Protein AF-A0A943H0T1-F1 (afdb_monomer_lite)

Sequence (71 aa):
MIIQTYNQSQIYNTYKERDQELQEMSEAESERTNEIEELKEKVNTDEYIEEIAIEKLGLVPKDEIIFEEEN

Secondary structure (DSSP, 8-state):
-HHHHHHHHHHHHHHHHHHHHHHHHHHHHHHHHHHHHHHHHHHTSHHHHHHHHHHHH----TT--------

Radius of gyration: 28.41 Å; chains: 1; bounding box: 57×13×86 Å

Foldseek 3Di:
DVVVVVVVVVVVVVVVVVVVVVVVVVVVVVVVVVVVVVVVVVCPDPVNVVVCCCVPVVDDDPPDDDDDDDD

pLDDT: mean 85.11, std 10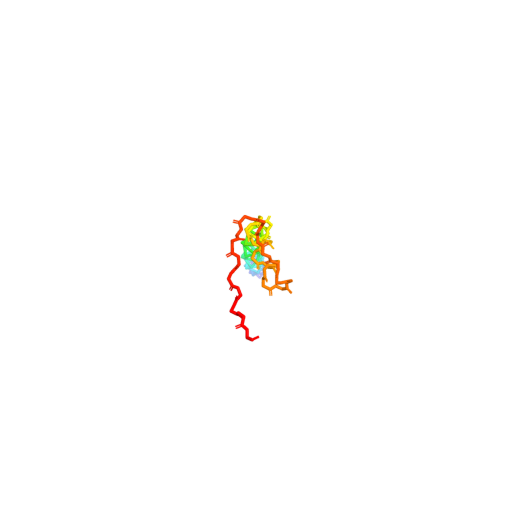.59, range [53.41, 97.69]

Structure (mmCIF, N/CA/C/O backbone):
data_AF-A0A943H0T1-F1
#
_entry.id   AF-A0A943H0T1-F1
#
loop_
_atom_site.group_PDB
_atom_site.id
_atom_site.type_symbol
_atom_site.label_atom_id
_atom_site.label_alt_id
_atom_site.label_comp_id
_atom_site.label_asym_id
_atom_site.label_entity_id
_atom_site.label_seq_id
_atom_site.pdbx_PDB_ins_code
_atom_site.Cartn_x
_atom_site.Cartn_y
_atom_site.Cartn_z
_atom_site.occupancy
_atom_site.B_iso_or_equiv
_atom_site.auth_seq_id
_atom_site.auth_comp_id
_atom_site.auth_asym_id
_atom_site.auth_atom_id
_atom_site.pdbx_PDB_model_num
ATOM 1 N N . MET A 1 1 ? 29.888 1.394 -36.404 1.00 62.84 1 MET A N 1
ATOM 2 C CA . MET A 1 1 ? 28.466 0.986 -36.403 1.00 62.84 1 MET A CA 1
ATOM 3 C C . MET A 1 1 ? 28.178 -0.103 -35.363 1.00 62.84 1 MET A C 1
ATOM 5 O O . MET A 1 1 ? 27.359 0.151 -34.501 1.00 62.84 1 MET A O 1
ATOM 9 N N . ILE A 1 2 ? 28.909 -1.229 -35.329 1.00 72.94 2 ILE A N 1
ATOM 10 C CA . ILE A 1 2 ? 28.672 -2.339 -34.369 1.00 72.94 2 ILE A CA 1
ATOM 11 C C . ILE A 1 2 ? 28.769 -1.915 -32.885 1.00 72.94 2 ILE A C 1
ATOM 13 O O . ILE A 1 2 ? 27.883 -2.224 -32.096 1.00 72.94 2 ILE A O 1
ATOM 17 N N . ILE A 1 3 ? 29.800 -1.148 -32.508 1.00 74.81 3 ILE A N 1
ATOM 18 C CA . ILE A 1 3 ? 30.013 -0.697 -31.113 1.00 74.81 3 ILE A CA 1
ATOM 19 C C . ILE A 1 3 ? 28.875 0.215 -30.623 1.00 74.81 3 ILE A C 1
ATOM 21 O O . ILE A 1 3 ? 28.440 0.127 -29.478 1.00 74.81 3 ILE A O 1
ATOM 25 N N . GLN A 1 4 ? 28.357 1.077 -31.500 1.00 73.75 4 GLN A N 1
ATOM 26 C CA . GLN A 1 4 ? 27.293 2.019 -31.152 1.00 73.75 4 GLN A CA 1
ATOM 27 C C . GLN A 1 4 ? 25.959 1.299 -30.922 1.00 73.75 4 GLN A C 1
ATOM 29 O O . GLN A 1 4 ? 25.211 1.665 -30.018 1.00 73.75 4 GLN A O 1
ATOM 34 N N . THR A 1 5 ? 25.664 0.262 -31.710 1.00 76.25 5 THR A N 1
ATOM 35 C CA . THR A 1 5 ? 24.470 -0.577 -31.528 1.00 76.25 5 THR A CA 1
ATOM 36 C C . THR A 1 5 ? 24.560 -1.409 -30.249 1.00 76.25 5 THR A C 1
ATOM 38 O O . THR A 1 5 ? 23.574 -1.525 -29.529 1.00 76.25 5 THR A O 1
ATOM 41 N N . TYR A 1 6 ? 25.750 -1.920 -29.915 1.00 83.31 6 TYR A N 1
ATOM 42 C CA . TYR A 1 6 ? 25.975 -2.648 -28.665 1.00 83.31 6 TYR A CA 1
ATOM 43 C C . TYR A 1 6 ? 25.687 -1.777 -27.433 1.00 83.31 6 TYR A C 1
ATOM 45 O O . TYR A 1 6 ? 24.918 -2.184 -26.567 1.00 83.31 6 TYR A O 1
ATOM 53 N N . ASN A 1 7 ? 26.212 -0.546 -27.391 1.00 87.38 7 ASN A N 1
ATOM 54 C CA . ASN A 1 7 ? 25.931 0.382 -26.289 1.00 87.38 7 ASN A CA 1
ATOM 55 C C . ASN A 1 7 ? 24.441 0.729 -26.167 1.00 87.38 7 ASN A C 1
ATOM 57 O O . ASN A 1 7 ? 23.918 0.770 -25.059 1.00 87.38 7 ASN A O 1
ATOM 61 N N . GLN A 1 8 ? 23.740 0.931 -27.286 1.00 85.88 8 GLN A N 1
ATOM 62 C CA . GLN A 1 8 ? 22.292 1.177 -27.264 1.00 85.88 8 GLN A CA 1
ATOM 63 C C . GLN A 1 8 ? 21.514 -0.005 -26.673 1.00 85.88 8 GLN A C 1
ATOM 65 O O . GLN A 1 8 ? 20.596 0.209 -25.889 1.00 85.88 8 GLN A O 1
ATOM 70 N N . SER A 1 9 ? 21.905 -1.243 -26.993 1.00 89.38 9 SER A N 1
ATOM 71 C CA . SER A 1 9 ? 21.273 -2.437 -26.423 1.00 89.38 9 SER A CA 1
ATOM 72 C C . SER A 1 9 ? 21.500 -2.559 -24.915 1.00 89.38 9 SER A C 1
ATOM 74 O O . SER A 1 9 ? 20.583 -2.959 -24.206 1.00 89.38 9 SER A O 1
ATOM 76 N N . GLN A 1 10 ? 22.696 -2.222 -24.423 1.00 91.25 10 GLN A N 1
ATOM 77 C CA . GLN A 1 10 ? 22.992 -2.249 -22.986 1.00 91.25 10 GLN A CA 1
ATOM 78 C C . GLN A 1 10 ? 22.152 -1.215 -22.237 1.00 91.25 10 GLN A C 1
ATOM 80 O O . GLN A 1 10 ? 21.488 -1.546 -21.261 1.00 91.25 10 GLN A O 1
ATOM 85 N N . ILE A 1 11 ? 22.111 0.015 -22.757 1.00 92.25 11 ILE A N 1
ATOM 86 C CA . ILE A 1 11 ? 21.310 1.100 -22.187 1.00 92.25 11 ILE A CA 1
ATOM 87 C C . ILE A 1 11 ? 19.825 0.716 -22.154 1.00 92.25 11 ILE A C 1
ATOM 89 O O . ILE A 1 11 ? 19.173 0.900 -21.131 1.00 92.25 11 ILE A O 1
ATOM 93 N N . TYR A 1 12 ? 19.298 0.139 -23.239 1.00 94.12 12 TYR A N 1
ATOM 94 C CA . TYR A 1 12 ? 17.913 -0.331 -23.291 1.00 94.12 12 TYR A CA 1
ATOM 95 C C . TYR A 1 12 ? 17.603 -1.363 -22.199 1.00 94.12 12 TYR A C 1
ATOM 97 O O . TYR A 1 12 ? 16.592 -1.232 -21.514 1.00 94.12 12 TYR A O 1
ATOM 105 N N . ASN A 1 13 ? 18.481 -2.351 -22.004 1.00 95.56 13 ASN A N 1
ATOM 106 C CA . ASN A 1 13 ? 18.296 -3.360 -20.961 1.00 95.56 13 ASN A CA 1
ATOM 107 C C . ASN A 1 13 ? 18.307 -2.732 -19.562 1.00 95.56 13 ASN A C 1
ATOM 109 O O . ASN A 1 13 ? 17.426 -3.034 -18.767 1.00 95.56 13 ASN A O 1
ATOM 113 N N . THR A 1 14 ? 19.221 -1.795 -19.295 1.00 95.62 14 THR A N 1
ATOM 114 C CA . THR A 1 14 ? 19.260 -1.079 -18.012 1.00 95.62 14 THR A CA 1
ATOM 115 C C . THR A 1 14 ? 17.984 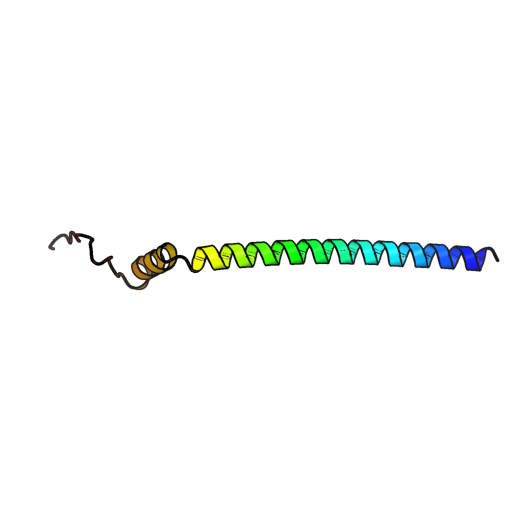-0.278 -17.755 1.00 95.62 14 THR A C 1
ATOM 117 O O . THR A 1 14 ? 17.475 -0.282 -16.640 1.00 95.62 14 THR A O 1
ATOM 120 N N . TYR A 1 15 ? 17.446 0.421 -18.760 1.00 96.25 15 TYR A N 1
ATOM 121 C CA . TYR A 1 15 ? 16.179 1.141 -18.589 1.00 96.25 15 TYR A CA 1
ATOM 122 C C . TYR A 1 15 ? 15.011 0.186 -18.368 1.00 96.25 15 TYR A C 1
ATOM 124 O O . TYR A 1 15 ? 14.188 0.445 -17.500 1.00 96.25 15 TYR A O 1
ATOM 132 N N . LYS A 1 16 ? 14.978 -0.938 -19.087 1.00 97.06 16 LYS A N 1
ATOM 133 C CA . LYS A 1 16 ? 13.953 -1.962 -18.897 1.00 97.06 16 LYS A CA 1
ATOM 134 C C . LYS A 1 16 ? 13.976 -2.539 -17.479 1.00 97.06 16 LYS A C 1
ATOM 136 O O . LYS A 1 16 ? 12.920 -2.658 -16.876 1.00 97.06 16 LYS A O 1
ATOM 141 N N . GLU A 1 17 ? 15.153 -2.866 -16.951 1.00 97.06 17 GLU A N 1
ATOM 142 C CA . GLU A 1 17 ? 15.307 -3.354 -15.573 1.00 97.06 17 GLU A CA 1
ATOM 143 C C . GLU A 1 17 ? 14.812 -2.316 -14.561 1.00 97.06 17 GLU A C 1
ATOM 145 O O . GLU A 1 17 ? 14.009 -2.637 -13.692 1.00 97.06 17 GLU A O 1
ATOM 150 N N . ARG A 1 18 ? 15.201 -1.046 -14.732 1.00 97.06 18 ARG A N 1
ATOM 151 C CA . ARG A 1 18 ? 14.737 0.048 -13.866 1.00 97.06 18 ARG A CA 1
ATOM 152 C C . ARG A 1 18 ? 13.228 0.259 -13.936 1.00 97.06 18 ARG A C 1
ATOM 154 O O . ARG A 1 18 ? 12.616 0.541 -12.914 1.00 97.06 18 ARG A O 1
ATOM 161 N N . ASP A 1 19 ? 12.635 0.151 -15.120 1.00 96.81 19 ASP A N 1
ATOM 162 C CA . ASP A 1 19 ? 11.187 0.276 -15.284 1.00 96.81 19 ASP A CA 1
ATOM 163 C C . ASP A 1 19 ? 10.456 -0.870 -14.572 1.00 96.81 19 ASP A C 1
ATOM 165 O O . ASP A 1 19 ? 9.438 -0.628 -13.929 1.00 96.81 19 ASP A O 1
ATOM 169 N N . GLN A 1 20 ? 10.997 -2.093 -14.625 1.00 97.44 20 GLN A N 1
ATOM 170 C CA . GLN A 1 20 ? 10.450 -3.237 -13.889 1.00 97.44 20 GLN A CA 1
ATOM 171 C C . GLN A 1 20 ? 10.560 -3.040 -12.372 1.00 97.44 20 GLN A C 1
ATOM 173 O O . GLN A 1 20 ? 9.559 -3.187 -11.677 1.00 97.44 20 GLN A O 1
ATOM 178 N N . GLU A 1 21 ? 11.723 -2.621 -11.865 1.00 97.56 21 GLU A N 1
ATOM 179 C CA . GLU A 1 21 ? 11.906 -2.308 -10.438 1.00 97.56 21 GLU A CA 1
ATOM 180 C C . GLU A 1 21 ? 10.924 -1.224 -9.965 1.00 97.56 21 GLU A C 1
ATOM 182 O O . GLU A 1 21 ? 10.310 -1.341 -8.906 1.00 97.56 21 GLU A O 1
ATOM 187 N N . LEU A 1 22 ? 10.735 -0.167 -10.762 1.00 97.69 22 LEU A N 1
ATOM 188 C CA . LEU A 1 22 ? 9.793 0.906 -10.442 1.00 97.69 22 LEU A CA 1
ATOM 189 C C . LEU A 1 22 ? 8.338 0.427 -10.451 1.00 97.69 22 LEU A C 1
ATOM 191 O O . LEU A 1 22 ? 7.552 0.880 -9.618 1.00 97.69 22 LEU A O 1
ATOM 195 N N . GLN A 1 23 ? 7.973 -0.471 -11.370 1.00 97.44 23 GLN A N 1
ATOM 196 C CA . GLN A 1 23 ? 6.644 -1.082 -11.393 1.00 97.44 23 GLN A CA 1
ATOM 197 C C . GLN A 1 23 ? 6.401 -1.926 -10.142 1.00 97.44 23 GLN A C 1
ATOM 199 O O . GLN A 1 23 ? 5.396 -1.711 -9.469 1.00 97.44 23 GLN A O 1
ATOM 204 N N . GLU A 1 24 ? 7.346 -2.791 -9.771 1.00 97.69 24 GLU A N 1
ATOM 205 C CA . GLU A 1 24 ? 7.253 -3.610 -8.555 1.00 97.69 24 GLU A CA 1
ATOM 206 C C . GLU A 1 24 ? 7.121 -2.739 -7.296 1.00 97.69 24 GLU A C 1
ATOM 208 O O . GLU A 1 24 ? 6.259 -2.981 -6.450 1.00 97.69 24 GLU A O 1
ATOM 213 N N . MET A 1 25 ? 7.915 -1.667 -7.191 1.00 97.00 25 MET A N 1
ATOM 214 C CA . MET A 1 25 ? 7.805 -0.710 -6.085 1.00 97.00 25 MET A CA 1
ATOM 215 C C . MET A 1 25 ? 6.444 -0.005 -6.057 1.00 97.00 25 MET A C 1
ATOM 217 O O . MET A 1 25 ? 5.889 0.213 -4.980 1.00 97.00 25 MET A O 1
ATOM 221 N N . SER A 1 26 ? 5.908 0.367 -7.221 1.00 97.00 26 SER A N 1
ATOM 222 C CA . SER A 1 26 ? 4.602 1.021 -7.319 1.00 97.00 26 SER A CA 1
ATOM 223 C C . SER A 1 26 ? 3.463 0.088 -6.910 1.00 97.00 26 SER A C 1
ATOM 225 O O . SER A 1 26 ? 2.522 0.535 -6.256 1.00 97.00 26 SER A O 1
ATOM 227 N N . GLU A 1 27 ? 3.528 -1.184 -7.298 1.00 97.62 27 GLU A N 1
ATOM 228 C CA . GLU A 1 27 ? 2.533 -2.193 -6.929 1.00 97.62 27 GLU A CA 1
ATOM 229 C C . GLU A 1 27 ? 2.566 -2.462 -5.422 1.00 97.62 27 GLU A C 1
ATOM 231 O O . GLU A 1 27 ? 1.524 -2.381 -4.771 1.00 97.62 27 GLU A O 1
ATOM 236 N N . ALA A 1 28 ? 3.758 -2.648 -4.846 1.00 97.06 28 ALA A N 1
ATOM 237 C CA . ALA A 1 28 ? 3.924 -2.837 -3.406 1.00 97.06 28 ALA A CA 1
ATOM 238 C C . ALA A 1 28 ? 3.429 -1.629 -2.590 1.00 97.06 28 ALA A C 1
ATOM 240 O O . ALA A 1 28 ? 2.798 -1.787 -1.545 1.00 97.06 28 ALA A O 1
ATOM 241 N N . GLU A 1 29 ? 3.688 -0.403 -3.056 1.00 96.38 29 GLU A N 1
ATOM 242 C CA . GLU A 1 29 ? 3.192 0.808 -2.394 1.00 96.38 29 GLU A CA 1
ATOM 243 C C . GLU A 1 29 ? 1.663 0.932 -2.504 1.00 96.38 29 GLU A C 1
ATOM 245 O O . GLU A 1 29 ? 1.006 1.348 -1.546 1.00 96.38 29 GLU A O 1
ATOM 250 N N . SER A 1 30 ? 1.083 0.540 -3.643 1.00 96.81 30 SER A N 1
ATOM 251 C CA . SER A 1 30 ? -0.371 0.495 -3.816 1.00 96.81 30 SER A CA 1
ATOM 252 C C . SER A 1 30 ? -1.022 -0.526 -2.881 1.00 96.81 30 SER A C 1
ATOM 254 O O . SER A 1 30 ? -2.047 -0.215 -2.279 1.00 96.81 30 SER A O 1
ATOM 256 N N . GLU A 1 31 ? -0.439 -1.717 -2.736 1.00 97.25 31 GLU A N 1
ATOM 257 C CA . GLU A 1 31 ? -0.924 -2.749 -1.813 1.00 97.25 31 GLU A CA 1
ATOM 258 C C .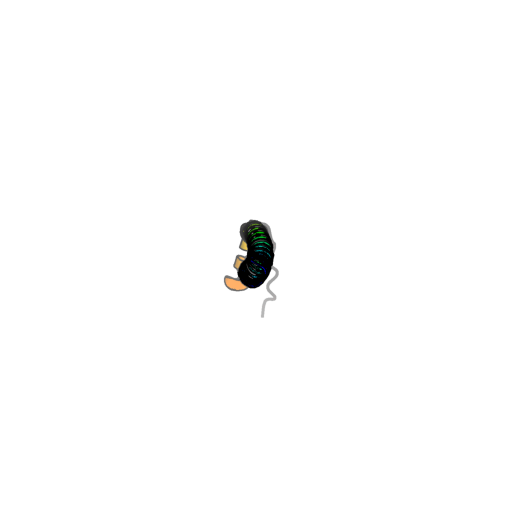 GLU A 1 31 ? -0.852 -2.258 -0.363 1.00 97.25 31 GLU A C 1
ATOM 260 O O . GLU A 1 31 ? -1.865 -2.248 0.334 1.00 97.25 31 GLU A O 1
ATOM 265 N N . ARG A 1 32 ? 0.295 -1.702 0.051 1.00 96.88 32 ARG A N 1
ATOM 266 C CA . ARG A 1 32 ? 0.460 -1.129 1.395 1.00 96.88 32 ARG A CA 1
ATOM 267 C C . ARG A 1 32 ? -0.525 0.008 1.673 1.00 96.88 32 ARG A C 1
ATOM 269 O O . ARG A 1 32 ? -0.985 0.167 2.801 1.00 96.88 32 ARG A O 1
ATOM 276 N N . THR A 1 33 ? -0.850 0.814 0.663 1.00 96.62 33 THR A N 1
ATOM 277 C CA . THR A 1 33 ? -1.848 1.884 0.798 1.00 96.62 33 THR A CA 1
ATOM 278 C C . THR A 1 33 ? -3.242 1.308 1.034 1.00 96.62 33 THR A C 1
ATOM 280 O O . THR A 1 33 ? -3.944 1.791 1.920 1.00 96.62 33 THR A O 1
ATOM 283 N N . ASN A 1 34 ? -3.623 0.255 0.306 1.00 95.25 34 ASN A N 1
ATOM 284 C CA . ASN A 1 34 ? -4.907 -0.417 0.504 1.00 95.25 34 ASN A CA 1
ATOM 285 C C . ASN A 1 34 ? -5.005 -1.041 1.904 1.00 95.25 34 ASN A C 1
ATOM 287 O O . ASN A 1 34 ? -5.994 -0.814 2.594 1.00 95.25 34 ASN A O 1
ATOM 291 N N . GLU A 1 35 ? -3.959 -1.735 2.368 1.00 94.44 35 GLU A N 1
ATOM 292 C CA . GLU A 1 35 ? -3.913 -2.298 3.726 1.00 94.44 35 GLU A CA 1
ATOM 293 C C . GLU A 1 35 ? -4.088 -1.218 4.806 1.00 94.44 35 GLU A C 1
ATOM 295 O O . GLU A 1 35 ? -4.785 -1.422 5.800 1.00 94.44 35 GLU A O 1
ATOM 300 N N . ILE A 1 36 ? -3.474 -0.044 4.619 1.00 93.81 36 ILE A N 1
ATOM 301 C CA . ILE A 1 36 ? -3.621 1.083 5.547 1.00 93.81 36 ILE A CA 1
ATOM 302 C C . ILE A 1 36 ? -5.065 1.593 5.573 1.00 93.81 36 ILE A C 1
ATOM 304 O O . ILE A 1 36 ? -5.563 1.913 6.653 1.00 93.81 36 ILE A O 1
ATOM 308 N N . GLU A 1 37 ? -5.734 1.694 4.425 1.00 92.31 37 GLU A N 1
ATOM 309 C CA . GLU A 1 37 ? -7.138 2.117 4.378 1.00 92.31 37 GLU A CA 1
ATOM 310 C C . GLU A 1 37 ? -8.064 1.078 5.029 1.00 92.31 37 GLU A C 1
ATOM 312 O O . GLU A 1 37 ? -8.892 1.451 5.858 1.00 92.31 37 GLU A O 1
ATOM 317 N N . GLU A 1 38 ? -7.854 -0.218 4.788 1.00 90.00 38 GLU A N 1
ATOM 318 C CA . GLU A 1 38 ? -8.605 -1.285 5.469 1.00 90.00 38 GLU A CA 1
ATOM 319 C C . GLU A 1 38 ? -8.403 -1.247 6.993 1.00 90.00 38 GLU A C 1
ATOM 321 O O . GLU A 1 38 ? -9.355 -1.368 7.771 1.00 90.00 38 GLU A O 1
ATOM 326 N N . LEU A 1 39 ? -7.165 -1.026 7.448 1.00 87.75 39 LEU A N 1
ATOM 327 C CA . LEU A 1 39 ? -6.869 -0.866 8.870 1.00 87.75 39 LEU A CA 1
ATOM 328 C C . LEU A 1 39 ? -7.546 0.373 9.452 1.00 87.75 39 LEU A C 1
ATOM 330 O O . LEU A 1 39 ? -8.090 0.288 10.552 1.00 87.75 39 LEU A O 1
ATOM 334 N N . LYS A 1 40 ? -7.539 1.507 8.738 1.00 84.19 40 LYS A N 1
ATOM 335 C CA . LYS A 1 40 ? -8.244 2.726 9.162 1.00 84.19 40 LYS A CA 1
ATOM 336 C C . LYS A 1 40 ? -9.734 2.474 9.322 1.00 84.19 40 LYS A C 1
ATOM 338 O O . LYS A 1 40 ? -10.297 2.891 10.329 1.00 84.19 40 LYS A O 1
ATOM 343 N N . GLU A 1 41 ? -10.367 1.812 8.360 1.00 84.75 41 GLU A N 1
ATOM 344 C CA . GLU A 1 41 ? -11.784 1.465 8.459 1.00 84.75 41 GLU A CA 1
ATOM 345 C C . GLU A 1 41 ? -12.043 0.593 9.686 1.00 84.75 41 GLU A C 1
ATOM 347 O O . GLU A 1 41 ? -12.927 0.911 10.480 1.00 84.75 41 GLU A O 1
ATOM 352 N N . LYS A 1 42 ? -11.212 -0.430 9.909 1.00 79.56 42 LYS A N 1
ATOM 353 C CA . LYS A 1 42 ? -11.337 -1.332 11.057 1.00 79.56 42 LYS A CA 1
ATOM 354 C C . LYS A 1 42 ? -11.194 -0.614 12.402 1.00 79.56 42 LYS A C 1
ATOM 356 O O . LYS A 1 42 ? -12.011 -0.840 13.291 1.00 79.56 42 LYS A O 1
ATOM 361 N N . VAL A 1 43 ? -10.190 0.251 12.567 1.00 79.31 43 VAL A N 1
ATOM 362 C CA . VAL A 1 43 ? -9.971 0.969 13.840 1.00 79.31 43 VAL A CA 1
ATOM 363 C C . VAL A 1 43 ? -10.943 2.129 14.059 1.00 79.31 43 VAL A C 1
ATOM 365 O O . VAL A 1 43 ? -11.109 2.572 15.190 1.00 79.31 43 VAL A O 1
ATOM 368 N N . ASN A 1 44 ? -11.577 2.635 13.001 1.00 74.56 44 ASN A N 1
ATOM 369 C CA . ASN A 1 44 ? -12.608 3.668 13.105 1.00 74.56 44 ASN A CA 1
ATOM 370 C C . ASN A 1 44 ? -14.000 3.093 13.404 1.00 74.56 44 ASN A C 1
ATOM 372 O O . ASN A 1 44 ? -14.955 3.863 13.489 1.00 74.56 44 ASN A O 1
ATOM 376 N N . THR A 1 45 ? -14.144 1.771 13.529 1.00 80.38 45 THR A N 1
ATOM 377 C CA . THR A 1 45 ? -15.418 1.174 13.939 1.00 80.38 45 THR A CA 1
ATOM 378 C C . THR A 1 45 ? -15.732 1.516 15.393 1.00 80.38 45 THR A C 1
ATOM 380 O O . THR A 1 45 ? -14.845 1.509 16.250 1.00 80.38 45 THR A O 1
ATOM 383 N N . ASP A 1 46 ? -17.010 1.780 15.675 1.00 76.56 46 ASP A N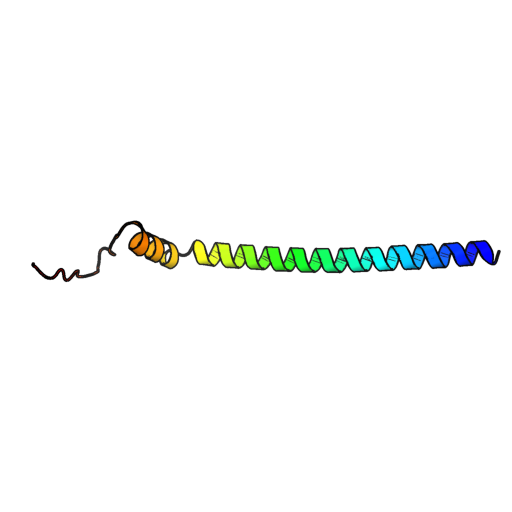 1
ATOM 384 C CA . ASP A 1 46 ? -17.491 2.033 17.039 1.00 76.56 46 ASP A CA 1
ATOM 385 C C . ASP A 1 46 ? -17.147 0.861 17.975 1.00 76.56 46 ASP A C 1
ATOM 387 O O . ASP A 1 46 ? -16.766 1.081 19.118 1.00 76.56 46 ASP A O 1
ATOM 391 N N . GLU A 1 47 ? -17.167 -0.368 17.451 1.00 78.25 47 GLU A N 1
ATOM 392 C CA . GLU A 1 47 ? -16.802 -1.607 18.151 1.00 78.25 47 GLU A CA 1
ATOM 393 C C . GLU A 1 47 ? -15.345 -1.607 18.639 1.00 78.25 47 GLU A C 1
ATOM 395 O O . GLU A 1 47 ? -15.078 -1.916 19.798 1.00 78.25 47 GLU A O 1
ATOM 400 N N . TYR A 1 48 ? -14.390 -1.202 17.794 1.00 79.31 48 TYR A N 1
ATOM 401 C CA . TYR A 1 48 ? -12.984 -1.109 18.200 1.00 79.31 48 TYR A CA 1
ATOM 402 C C . TYR A 1 48 ? -12.746 0.038 19.195 1.00 79.31 48 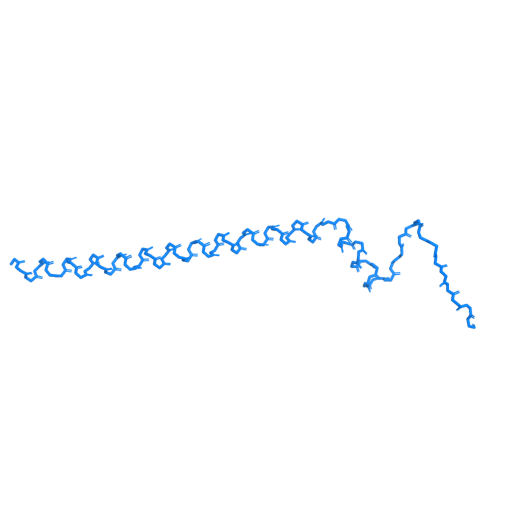TYR A C 1
ATOM 404 O O . TYR A 1 48 ? -11.935 -0.080 20.115 1.00 79.31 48 TYR A O 1
ATOM 412 N N . ILE A 1 49 ? -13.456 1.160 19.037 1.00 81.12 49 ILE A N 1
ATOM 413 C CA . ILE A 1 49 ? -13.392 2.283 19.983 1.00 81.12 49 ILE A CA 1
ATOM 414 C C . ILE A 1 49 ? -13.933 1.856 21.353 1.00 81.12 49 ILE A C 1
ATOM 416 O O . ILE A 1 49 ? -13.332 2.190 22.376 1.00 81.12 49 ILE A O 1
ATOM 420 N N . GLU A 1 50 ? -15.038 1.114 21.371 1.00 80.12 50 GLU A N 1
ATOM 421 C CA . GLU A 1 50 ? -15.662 0.569 22.574 1.00 80.12 50 GLU A CA 1
ATOM 422 C C . GLU A 1 50 ? -14.753 -0.457 23.262 1.00 80.12 50 GLU A C 1
ATOM 424 O O . GLU A 1 50 ? -14.498 -0.324 24.458 1.00 80.12 50 GLU A O 1
ATOM 429 N N . GLU A 1 51 ? -14.157 -1.391 22.513 1.00 81.06 51 GLU A N 1
ATOM 430 C CA . GLU A 1 51 ? -13.186 -2.363 23.036 1.00 81.06 51 GLU A CA 1
ATOM 431 C C . GLU A 1 51 ? -11.999 -1.663 23.719 1.00 81.06 51 GLU A C 1
ATOM 433 O O . GLU A 1 51 ? -11.652 -1.970 24.862 1.00 81.06 51 GLU A O 1
ATOM 438 N N . ILE A 1 52 ? -11.417 -0.652 23.066 1.00 83.06 52 ILE A N 1
ATOM 439 C CA . ILE A 1 52 ? -10.292 0.114 23.618 1.00 83.06 52 ILE A CA 1
ATOM 440 C C . ILE A 1 52 ? -10.721 0.953 24.830 1.00 83.06 52 ILE A C 1
ATOM 442 O O . ILE A 1 52 ? -9.935 1.129 25.766 1.00 83.06 52 ILE A O 1
ATOM 446 N N . ALA A 1 53 ? -11.943 1.487 24.837 1.00 83.06 53 ALA A N 1
ATOM 447 C CA . ALA A 1 53 ? -12.491 2.221 25.972 1.00 83.06 53 ALA A CA 1
ATOM 448 C C . ALA A 1 53 ? -12.697 1.305 27.190 1.00 83.06 53 ALA A C 1
ATOM 450 O O . ALA A 1 53 ? -12.346 1.695 28.306 1.00 83.06 53 ALA A O 1
ATOM 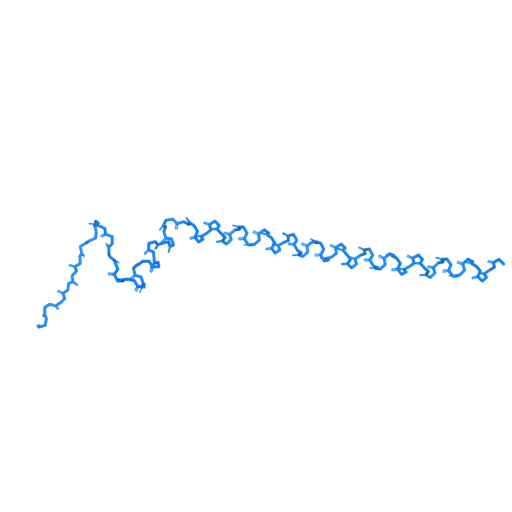451 N N . ILE A 1 54 ? -13.186 0.081 26.984 1.00 84.00 54 ILE A N 1
ATOM 452 C CA . ILE A 1 54 ? -13.307 -0.932 28.037 1.00 84.00 54 ILE A CA 1
ATOM 453 C C . ILE A 1 54 ? -11.916 -1.315 28.556 1.00 84.00 54 ILE A C 1
ATOM 455 O O . ILE A 1 54 ? -11.653 -1.206 29.753 1.00 84.00 54 ILE A O 1
ATOM 459 N N . GLU A 1 55 ? -10.990 -1.684 27.666 1.00 83.56 55 GLU A N 1
ATOM 460 C CA . GLU A 1 55 ? -9.655 -2.162 28.043 1.00 83.56 55 GLU A CA 1
ATOM 461 C C . GLU A 1 55 ? -8.831 -1.087 28.770 1.00 83.56 55 GLU A C 1
ATOM 463 O O . GLU A 1 55 ? -8.205 -1.355 29.797 1.00 83.56 55 GLU A O 1
ATOM 468 N N . LYS A 1 56 ? -8.811 0.146 28.245 1.00 85.38 56 LYS A N 1
ATOM 469 C CA . LYS A 1 56 ? -7.925 1.202 28.759 1.00 85.38 56 LYS A CA 1
ATOM 470 C C . LYS A 1 56 ? -8.539 2.043 29.859 1.00 85.38 56 LYS A C 1
ATOM 472 O O . LYS A 1 56 ? -7.804 2.525 30.720 1.00 85.38 56 LYS A O 1
ATOM 477 N N . LEU A 1 57 ? -9.840 2.304 29.784 1.00 85.38 57 LEU A N 1
ATOM 478 C CA . LEU A 1 57 ? -10.521 3.210 30.707 1.00 85.38 57 LEU A CA 1
ATOM 479 C C . LEU A 1 57 ? -11.389 2.456 31.719 1.00 85.38 57 LEU A C 1
ATOM 481 O O . LEU A 1 57 ? -11.934 3.101 32.614 1.00 85.38 57 LEU A O 1
ATOM 485 N N . GLY A 1 58 ? -11.511 1.125 31.605 1.00 80.56 58 GLY A N 1
ATOM 486 C CA . GLY A 1 58 ? -12.404 0.330 32.451 1.00 80.56 58 GLY A CA 1
ATOM 487 C C . GLY A 1 58 ? -13.863 0.756 32.299 1.00 80.56 58 GLY A C 1
ATOM 488 O O . GLY A 1 58 ? -14.648 0.607 33.233 1.00 80.56 58 GLY A O 1
ATOM 489 N N . LEU A 1 59 ? -14.205 1.381 31.167 1.00 80.06 59 LEU A N 1
ATOM 490 C CA . LEU A 1 59 ? -15.565 1.820 30.897 1.00 80.06 59 LEU A CA 1
ATOM 491 C C . LEU A 1 59 ? -16.414 0.600 30.586 1.00 80.06 59 LEU A C 1
ATOM 493 O O . LEU A 1 59 ? -15.930 -0.361 30.006 1.00 80.06 59 LEU A O 1
ATOM 497 N N . VAL A 1 60 ? -17.680 0.646 30.973 1.00 76.56 60 VAL A N 1
ATOM 498 C CA . VAL A 1 60 ? -18.620 -0.439 30.706 1.00 76.56 60 VAL A CA 1
ATOM 499 C C . VAL A 1 60 ? -19.782 0.130 29.897 1.00 76.56 60 VAL A C 1
ATOM 501 O O . VAL A 1 60 ? -20.225 1.249 30.200 1.00 76.56 60 VAL A O 1
ATOM 504 N N . PRO A 1 61 ? -20.255 -0.575 28.855 1.00 74.62 61 PRO A N 1
ATOM 505 C CA . PRO A 1 61 ? -21.371 -0.116 28.046 1.00 74.62 61 PRO A CA 1
ATOM 506 C C . PRO A 1 61 ? -22.606 0.152 28.908 1.00 74.62 61 PRO A C 1
ATOM 508 O O . PRO A 1 61 ? -22.888 -0.550 29.878 1.00 74.62 61 PRO A O 1
ATOM 511 N N . LYS A 1 62 ? -23.367 1.188 28.546 1.00 73.25 62 LYS A N 1
ATOM 512 C CA . LYS A 1 62 ? -24.482 1.713 29.356 1.00 73.25 62 LYS A CA 1
ATOM 513 C C . LYS A 1 62 ? -25.571 0.674 29.669 1.00 73.25 62 LYS A C 1
ATOM 515 O O . LYS A 1 62 ? -26.268 0.824 30.671 1.00 73.25 62 LYS A O 1
ATOM 520 N N . ASP A 1 63 ? -25.709 -0.339 28.819 1.00 75.88 63 ASP A N 1
ATOM 521 C CA . ASP A 1 63 ? -26.751 -1.362 28.910 1.00 75.88 63 ASP A CA 1
ATOM 522 C C . ASP A 1 63 ? -26.243 -2.701 29.498 1.00 75.88 63 ASP A C 1
ATOM 524 O O . ASP A 1 63 ? -26.995 -3.677 29.528 1.00 75.88 63 ASP A O 1
ATOM 528 N N . GLU A 1 64 ? -25.002 -2.770 30.000 1.00 72.50 64 GLU A N 1
ATOM 529 C CA . GLU A 1 64 ? -24.460 -3.968 30.658 1.00 72.50 64 GLU A CA 1
ATOM 530 C C . GLU A 1 64 ? -24.682 -3.975 32.183 1.00 72.50 64 GLU A C 1
ATOM 532 O O . GLU A 1 64 ? -24.547 -2.964 32.875 1.00 72.50 64 GLU A O 1
ATOM 537 N N . ILE A 1 65 ? -25.016 -5.152 32.730 1.00 72.31 65 ILE A N 1
ATOM 538 C CA . ILE A 1 65 ? -25.164 -5.381 34.175 1.00 72.31 65 ILE A CA 1
ATOM 539 C C . ILE A 1 65 ? -23.821 -5.864 34.727 1.00 72.31 65 ILE A C 1
ATOM 541 O O . ILE A 1 65 ? -23.416 -6.997 34.467 1.00 72.31 65 ILE A O 1
ATOM 545 N N . ILE A 1 66 ? -23.154 -5.025 35.522 1.00 68.31 66 ILE A N 1
ATOM 546 C CA . ILE A 1 66 ? -21.905 -5.388 36.203 1.00 68.31 66 ILE A CA 1
ATOM 547 C C . ILE A 1 66 ? -22.215 -6.199 37.463 1.00 68.31 66 ILE A C 1
ATOM 549 O O . ILE A 1 66 ? -22.992 -5.765 38.315 1.00 68.31 66 ILE A O 1
ATOM 553 N N . PHE A 1 67 ? -21.566 -7.355 37.598 1.00 72.00 67 PHE A N 1
ATOM 554 C CA . PHE A 1 67 ? -21.480 -8.098 38.853 1.00 72.00 67 PHE A CA 1
ATOM 555 C C . PHE A 1 67 ? -20.101 -7.860 39.471 1.00 72.00 67 PHE A C 1
ATOM 557 O O . PHE A 1 67 ? -19.111 -8.418 39.006 1.00 72.00 67 PHE A O 1
ATOM 564 N N . GLU A 1 68 ? -20.035 -7.035 40.514 1.00 71.25 68 GLU A N 1
ATOM 565 C CA . GLU A 1 68 ? -18.873 -6.984 41.406 1.00 71.25 68 GLU A CA 1
ATOM 566 C C . GLU A 1 68 ? -19.117 -7.939 42.582 1.00 71.25 68 GLU A C 1
ATOM 568 O O . GLU A 1 68 ? -20.171 -7.888 43.221 1.00 71.25 68 GLU A O 1
ATOM 573 N N . GLU A 1 69 ? -18.165 -8.833 42.864 1.00 71.19 69 GLU A N 1
ATOM 574 C CA . GLU A 1 69 ? -18.175 -9.593 44.117 1.00 71.19 69 GLU A CA 1
ATOM 575 C C . GLU A 1 69 ? -17.843 -8.637 45.271 1.00 71.19 69 GLU A C 1
ATOM 577 O O . GLU A 1 69 ? -16.744 -8.081 45.330 1.00 71.19 69 GLU A O 1
ATOM 582 N N . GLU A 1 70 ? -18.795 -8.438 46.189 1.00 63.44 70 GLU A N 1
ATOM 583 C CA . GLU A 1 70 ? -18.536 -7.754 47.459 1.00 63.44 70 GLU A CA 1
ATOM 584 C C . GLU A 1 70 ? -17.488 -8.553 48.254 1.00 63.44 70 GLU A C 1
ATOM 586 O O . GLU A 1 70 ? -17.745 -9.688 48.662 1.00 63.44 70 GLU A O 1
ATOM 591 N N . ASN A 1 71 ? -16.310 -7.956 48.466 1.00 53.41 71 ASN A N 1
ATOM 592 C CA . ASN A 1 71 ? -15.318 -8.406 49.452 1.00 53.41 71 ASN A CA 1
ATOM 593 C C . ASN A 1 71 ? -15.531 -7.704 50.796 1.00 53.41 71 ASN A C 1
ATOM 595 O O . ASN A 1 71 ? -15.683 -6.460 50.786 1.00 53.41 71 ASN A O 1
#